Protein AF-W2TZ05-F1 (afdb_monomer_lite)

Structure (mmCIF, N/CA/C/O backbone):
data_AF-W2TZ05-F1
#
_entry.id   AF-W2TZ05-F1
#
loop_
_atom_site.group_PDB
_atom_site.id
_atom_site.type_symbol
_atom_site.label_atom_id
_atom_site.label_alt_id
_atom_site.label_comp_id
_atom_site.label_asym_id
_atom_site.label_entity_id
_atom_site.label_seq_id
_atom_site.pdbx_PDB_ins_code
_atom_site.Cartn_x
_atom_site.Cartn_y
_atom_site.Cartn_z
_atom_site.occupancy
_atom_site.B_iso_or_equiv
_atom_site.auth_seq_id
_atom_site.auth_comp_id
_atom_site.auth_asym_id
_atom_site.auth_atom_id
_atom_site.pdbx_PDB_model_num
ATOM 1 N N . GLN A 1 1 ? -2.914 37.670 39.986 1.00 39.75 1 GLN A N 1
ATOM 2 C CA . GLN A 1 1 ? -3.168 36.219 40.074 1.00 39.75 1 GLN A CA 1
ATOM 3 C C . GLN A 1 1 ? -3.584 35.763 38.678 1.00 39.75 1 GLN A C 1
ATOM 5 O O . GLN A 1 1 ? -4.654 36.183 38.256 1.00 39.75 1 GLN A O 1
ATOM 10 N N . PRO A 1 2 ? -2.738 35.073 37.893 1.00 43.44 2 PRO A N 1
ATOM 11 C CA . PRO A 1 2 ? -3.120 34.643 36.553 1.00 43.44 2 PRO A CA 1
ATOM 12 C C . PRO A 1 2 ? -3.786 33.263 36.608 1.00 43.44 2 PRO A C 1
ATOM 14 O O . PRO A 1 2 ? -3.311 32.351 37.280 1.00 43.44 2 PRO A O 1
ATOM 17 N N . THR A 1 3 ? -4.913 33.137 35.917 1.00 46.59 3 THR A N 1
ATOM 18 C CA . THR A 1 3 ? -5.671 31.899 35.724 1.00 46.59 3 THR A CA 1
ATOM 19 C C . THR A 1 3 ? -4.970 31.018 34.693 1.00 46.59 3 THR A C 1
ATOM 21 O O . THR A 1 3 ? -4.891 31.384 33.520 1.00 46.59 3 THR A O 1
ATOM 24 N N . HIS A 1 4 ? -4.466 29.861 35.124 1.00 47.09 4 HIS A N 1
ATOM 25 C CA . HIS A 1 4 ? -4.025 28.794 34.230 1.00 47.09 4 HIS A CA 1
ATOM 26 C C . HIS A 1 4 ? -5.250 28.206 33.520 1.00 47.09 4 HIS A C 1
ATOM 28 O O . HIS A 1 4 ? -6.067 27.530 34.138 1.00 47.09 4 HIS A O 1
ATOM 34 N N . GLY A 1 5 ? -5.390 28.490 32.226 1.00 50.66 5 GLY A N 1
ATOM 35 C CA . GLY A 1 5 ? -6.237 27.691 31.351 1.00 50.66 5 GLY A CA 1
ATOM 36 C C . GLY A 1 5 ? -5.541 26.361 31.088 1.00 50.66 5 GLY A C 1
ATOM 37 O O . GLY A 1 5 ? -4.585 26.311 30.318 1.00 50.66 5 GLY A O 1
ATOM 38 N N . GLU A 1 6 ? -5.992 25.297 31.748 1.00 47.97 6 GLU A N 1
ATOM 39 C CA . GLU A 1 6 ? -5.644 23.928 31.374 1.00 47.97 6 GLU A CA 1
ATOM 40 C C . GLU A 1 6 ? -6.309 23.624 30.029 1.00 47.97 6 GLU A C 1
ATOM 42 O O . GLU A 1 6 ? -7.495 23.308 29.941 1.00 47.97 6 GLU A O 1
ATOM 47 N N . GLY A 1 7 ? -5.543 23.784 28.950 1.00 51.88 7 GLY A N 1
ATOM 48 C CA . GLY A 1 7 ? -5.912 23.237 27.654 1.00 51.88 7 GLY A CA 1
ATOM 49 C C . GLY A 1 7 ? -5.988 21.720 27.781 1.00 51.88 7 GLY A C 1
ATOM 50 O O . GLY A 1 7 ? -4.963 21.062 27.947 1.00 51.88 7 GLY A O 1
ATOM 51 N N . SER A 1 8 ? -7.202 21.174 27.734 1.00 53.53 8 SER A N 1
ATOM 52 C CA . SER A 1 8 ? -7.432 19.738 27.610 1.00 53.53 8 SER A CA 1
ATOM 53 C C . SER A 1 8 ? -6.780 19.261 26.312 1.00 53.53 8 SER A C 1
ATOM 55 O O . SER A 1 8 ? -7.289 19.500 25.218 1.00 53.53 8 SER A O 1
ATOM 57 N N . PHE A 1 9 ? -5.612 18.634 26.430 1.00 57.41 9 PHE A N 1
ATOM 58 C CA . PHE A 1 9 ? -5.009 17.893 25.334 1.00 57.41 9 PHE A CA 1
ATOM 59 C C . PHE A 1 9 ? -5.842 16.629 25.131 1.00 57.41 9 PHE A C 1
ATOM 61 O O . PHE A 1 9 ? -5.715 15.655 25.872 1.00 57.41 9 PHE A O 1
ATOM 68 N N . THR A 1 10 ? -6.719 16.638 24.132 1.00 58.84 10 THR A N 1
ATOM 69 C CA . THR A 1 10 ? -7.285 15.397 23.610 1.00 58.84 10 THR A CA 1
ATOM 70 C C . THR A 1 10 ? -6.158 14.634 22.926 1.00 58.84 10 THR A C 1
ATOM 72 O O . THR A 1 10 ? -5.727 15.011 21.837 1.00 58.84 10 THR A O 1
ATOM 75 N N . SER A 1 11 ? -5.659 13.589 23.586 1.00 68.12 11 SER A N 1
ATOM 76 C CA . SER A 1 11 ? -4.793 12.600 22.949 1.00 68.12 11 SER A CA 1
ATOM 77 C C . SER A 1 11 ? -5.569 11.976 21.790 1.00 68.12 11 SER A C 1
ATOM 79 O O . SER A 1 11 ? -6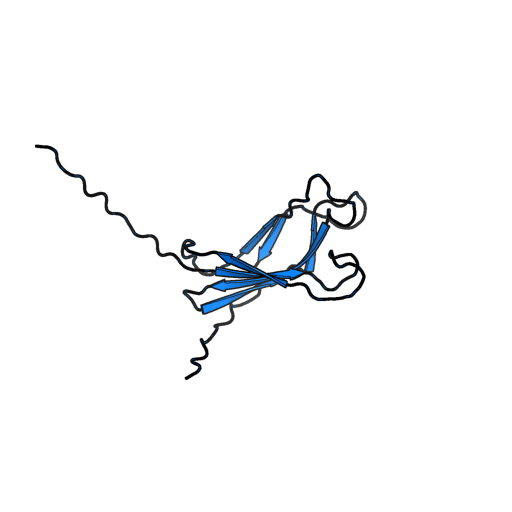.588 11.316 22.005 1.00 68.12 11 SER A O 1
ATOM 81 N N . VAL A 1 12 ? -5.144 12.250 20.558 1.00 79.44 12 VAL A N 1
ATOM 82 C CA . VAL A 1 12 ? -5.659 11.547 19.383 1.00 79.44 12 VAL A CA 1
ATOM 83 C C . VAL A 1 12 ? -5.007 10.171 19.398 1.00 79.44 12 VAL A C 1
ATOM 85 O O . VAL A 1 12 ? -3.783 10.084 19.443 1.00 79.44 12 VAL A O 1
ATOM 88 N N . ALA A 1 13 ? -5.810 9.106 19.402 1.00 90.56 13 ALA A N 1
ATOM 89 C CA . ALA A 1 13 ? -5.280 7.749 19.341 1.00 90.56 13 ALA A CA 1
ATOM 90 C C . ALA A 1 13 ? -4.402 7.588 18.089 1.00 90.56 13 ALA A C 1
ATOM 92 O O . ALA A 1 13 ? -4.801 7.998 16.992 1.00 90.56 13 ALA A O 1
ATOM 93 N N . SER A 1 14 ? -3.221 7.000 18.262 1.00 94.19 14 SER A N 1
ATOM 94 C CA . SER A 1 14 ? -2.296 6.696 17.178 1.00 94.19 14 SER A CA 1
ATOM 95 C C . SER A 1 14 ? -2.048 5.195 17.066 1.00 94.19 14 SER A C 1
ATOM 97 O O . SER A 1 14 ? -2.242 4.436 18.013 1.00 94.19 14 SER A O 1
ATOM 99 N N . THR A 1 15 ? -1.658 4.762 15.873 1.00 95.50 15 THR A N 1
ATOM 100 C CA . THR A 1 15 ? -1.368 3.371 15.529 1.00 95.50 15 THR A CA 1
ATOM 101 C C . THR A 1 15 ? -0.154 3.300 14.603 1.00 95.50 15 THR A C 1
ATOM 103 O O . THR A 1 15 ? 0.392 4.312 14.153 1.00 95.50 15 THR A O 1
ATOM 106 N N . THR A 1 16 ? 0.281 2.078 14.324 1.00 96.69 16 THR A N 1
ATOM 107 C CA . THR A 1 16 ? 1.267 1.773 13.293 1.00 96.69 16 THR A CA 1
ATOM 108 C C . THR A 1 16 ? 0.574 1.125 12.101 1.00 96.69 16 THR A C 1
ATOM 110 O O . THR A 1 16 ? -0.295 0.273 12.273 1.00 96.69 16 THR A O 1
ATOM 113 N N . TYR A 1 17 ? 1.004 1.481 10.891 1.00 97.38 17 TYR A N 1
ATOM 114 C CA . TYR A 1 17 ? 0.624 0.778 9.667 1.00 97.38 17 TYR A CA 1
ATOM 115 C C . TYR A 1 17 ? 1.857 0.158 9.016 1.00 97.38 17 TYR A C 1
ATOM 117 O O . TYR A 1 17 ? 2.865 0.838 8.810 1.00 97.38 17 TYR A O 1
ATOM 125 N N . SER A 1 18 ? 1.776 -1.119 8.644 1.00 97.44 18 SER A N 1
ATOM 126 C CA . SER A 1 18 ? 2.747 -1.722 7.725 1.00 97.44 18 SER A CA 1
ATOM 127 C C . SER A 1 18 ? 2.179 -1.717 6.316 1.00 97.44 18 SER A C 1
ATOM 129 O O . SER A 1 18 ? 1.101 -2.257 6.085 1.00 97.44 18 SER A O 1
ATOM 131 N N . ILE A 1 19 ? 2.906 -1.124 5.375 1.00 97.25 19 ILE A N 1
ATOM 132 C CA . ILE A 1 19 ? 2.492 -0.986 3.980 1.00 97.25 19 ILE A CA 1
ATOM 133 C C . ILE A 1 19 ? 3.447 -1.798 3.115 1.00 97.25 19 ILE A C 1
ATOM 135 O O . ILE A 1 19 ? 4.621 -1.455 2.996 1.00 97.25 19 ILE A O 1
ATOM 139 N N . ALA A 1 20 ? 2.942 -2.869 2.512 1.00 96.06 20 ALA A N 1
ATOM 140 C CA . ALA A 1 20 ? 3.672 -3.652 1.528 1.00 96.06 20 ALA A CA 1
ATOM 141 C C . ALA A 1 20 ? 3.269 -3.208 0.118 1.00 96.06 20 ALA A C 1
ATOM 143 O O . ALA A 1 20 ? 2.108 -3.328 -0.281 1.00 96.06 20 ALA A O 1
ATOM 144 N N . VAL A 1 21 ? 4.240 -2.708 -0.636 1.00 94.25 21 VAL A N 1
ATOM 145 C CA . VAL A 1 21 ? 4.093 -2.288 -2.027 1.00 94.25 21 VAL A CA 1
ATOM 146 C C . VAL A 1 21 ? 4.646 -3.394 -2.911 1.00 94.25 21 VAL A C 1
ATOM 148 O O . VAL A 1 21 ? 5.831 -3.702 -2.835 1.00 94.25 21 VAL A O 1
ATOM 151 N N . ARG A 1 22 ? 3.804 -4.016 -3.741 1.00 92.25 22 ARG A N 1
ATOM 152 C CA . ARG A 1 22 ? 4.235 -5.094 -4.636 1.00 92.25 22 ARG A CA 1
ATOM 153 C C . ARG A 1 22 ? 4.394 -4.577 -6.059 1.00 92.25 22 ARG A C 1
ATOM 155 O O . ARG A 1 22 ? 3.417 -4.137 -6.669 1.00 92.25 22 ARG A O 1
ATOM 162 N N . THR A 1 23 ? 5.591 -4.719 -6.611 1.00 88.94 23 THR A N 1
ATOM 163 C CA . THR A 1 23 ? 5.871 -4.489 -8.032 1.00 88.94 23 THR A CA 1
ATOM 164 C C . THR A 1 23 ? 5.528 -5.743 -8.831 1.00 88.94 23 THR A C 1
ATOM 166 O O . THR A 1 23 ? 5.651 -6.873 -8.344 1.00 88.94 23 THR A O 1
ATOM 169 N N . SER A 1 24 ? 5.015 -5.564 -10.047 1.00 84.88 24 SER A N 1
ATOM 170 C CA . SER A 1 24 ? 4.695 -6.706 -10.908 1.00 84.88 24 SER A CA 1
ATOM 171 C C . SER A 1 24 ? 5.947 -7.359 -11.469 1.00 84.88 24 SER A C 1
ATOM 173 O O . SER A 1 24 ? 6.916 -6.688 -11.794 1.00 84.88 24 SER A O 1
ATOM 175 N N . ALA A 1 25 ? 5.895 -8.676 -11.639 1.00 80.44 25 ALA A N 1
ATOM 176 C CA . ALA A 1 25 ? 6.965 -9.445 -12.255 1.00 80.44 25 ALA A CA 1
ATOM 177 C C . ALA A 1 25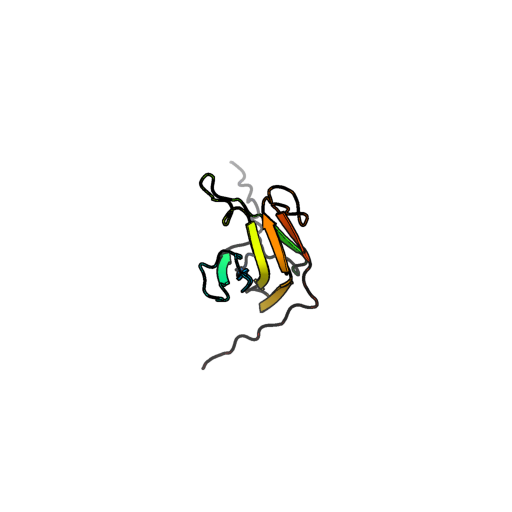 ? 6.734 -9.510 -13.780 1.00 80.44 25 ALA A C 1
ATOM 179 O O . ALA A 1 25 ? 6.447 -10.568 -14.337 1.00 80.44 25 ALA A O 1
ATOM 180 N N . ILE A 1 26 ? 6.753 -8.344 -14.429 1.00 75.25 26 ILE A N 1
ATOM 181 C CA . ILE A 1 26 ? 6.632 -8.184 -15.885 1.00 75.25 26 ILE A CA 1
ATOM 182 C C . ILE A 1 26 ? 7.859 -7.432 -16.408 1.00 75.25 26 ILE A C 1
ATOM 184 O O . ILE A 1 26 ? 8.480 -6.673 -15.665 1.00 75.25 26 ILE A O 1
ATOM 188 N N . GLU A 1 27 ? 8.221 -7.640 -17.675 1.00 68.44 27 GLU A N 1
ATOM 189 C CA . GLU A 1 27 ? 9.352 -6.934 -18.287 1.00 68.44 27 GLU A CA 1
ATOM 190 C C . GLU A 1 27 ? 9.200 -5.411 -18.146 1.00 68.44 27 GLU A C 1
ATOM 192 O O . GLU A 1 27 ? 8.106 -4.866 -18.303 1.00 68.44 27 GLU A O 1
ATOM 197 N N . ASN A 1 28 ? 10.310 -4.731 -17.847 1.00 68.19 28 ASN A N 1
ATOM 198 C CA . ASN A 1 28 ? 10.395 -3.279 -17.653 1.00 68.19 28 ASN A CA 1
ATOM 199 C C . ASN A 1 28 ? 9.599 -2.709 -16.467 1.00 68.19 28 ASN A C 1
ATOM 201 O O . ASN A 1 28 ? 9.543 -1.492 -16.328 1.00 68.19 28 ASN A O 1
ATOM 205 N N . ALA A 1 29 ? 9.022 -3.528 -15.578 1.00 58.47 29 ALA A N 1
ATOM 206 C CA . ALA A 1 29 ? 8.443 -3.050 -14.315 1.00 58.47 29 ALA A CA 1
ATOM 207 C C . ALA A 1 29 ? 9.533 -2.695 -13.284 1.00 58.47 29 ALA A C 1
ATOM 209 O O . ALA A 1 29 ? 9.446 -3.099 -12.131 1.00 58.47 29 ALA A O 1
ATOM 210 N N . GLU A 1 30 ? 10.578 -1.989 -13.723 1.00 63.06 30 GLU A N 1
ATOM 211 C CA . GLU A 1 30 ? 11.795 -1.645 -12.969 1.00 63.06 30 GLU A CA 1
ATOM 212 C C . GLU A 1 30 ? 12.743 -2.824 -12.645 1.00 63.06 30 GLU A C 1
ATOM 214 O O . GLU A 1 30 ? 13.743 -2.648 -11.953 1.00 63.06 30 GLU A O 1
ATOM 219 N N . THR A 1 31 ? 12.512 -4.032 -13.181 1.00 47.78 31 THR A N 1
ATOM 220 C CA . THR A 1 31 ? 13.418 -5.180 -12.976 1.00 47.78 31 THR A CA 1
ATOM 221 C C . THR A 1 31 ? 14.433 -5.313 -14.113 1.00 47.78 31 THR A C 1
ATOM 223 O O . THR A 1 31 ? 14.061 -5.595 -15.256 1.00 47.78 31 THR A O 1
ATOM 226 N N . ALA A 1 32 ? 15.728 -5.199 -13.808 1.00 44.38 32 ALA A N 1
ATOM 227 C CA . ALA A 1 32 ? 16.793 -5.574 -14.735 1.00 44.38 32 ALA A CA 1
ATOM 228 C C . ALA A 1 32 ? 16.759 -7.097 -15.003 1.00 44.38 32 ALA A C 1
ATOM 230 O O . ALA A 1 32 ? 17.222 -7.894 -14.194 1.00 44.38 32 ALA A O 1
ATOM 231 N N . ALA A 1 33 ? 16.185 -7.497 -16.140 1.00 43.97 33 ALA A N 1
ATOM 232 C CA . ALA A 1 33 ? 16.381 -8.770 -16.852 1.00 43.97 33 ALA A CA 1
ATOM 233 C C . ALA A 1 33 ? 16.180 -10.128 -16.122 1.00 43.97 33 ALA A C 1
ATOM 235 O O . ALA A 1 33 ? 16.469 -11.165 -16.716 1.00 43.97 33 ALA A O 1
ATOM 236 N N . LEU A 1 34 ? 15.621 -10.192 -14.910 1.00 47.69 34 LEU A N 1
ATOM 237 C CA . LEU A 1 34 ? 15.150 -11.442 -14.292 1.00 47.69 34 LEU A CA 1
ATOM 238 C C . LEU A 1 34 ? 13.825 -11.183 -13.558 1.00 47.69 34 LEU A C 1
ATOM 240 O O . LEU A 1 34 ? 13.732 -10.265 -12.747 1.00 47.69 34 LEU A O 1
ATOM 244 N N . VAL A 1 35 ? 12.793 -11.977 -13.860 1.00 48.34 35 VAL A N 1
ATOM 245 C CA . VAL A 1 35 ? 11.423 -11.820 -13.339 1.00 48.34 35 VAL A CA 1
ATOM 246 C C . VAL A 1 35 ? 11.381 -12.180 -11.847 1.00 48.34 35 VAL A C 1
ATOM 248 O O . VAL A 1 35 ? 11.068 -13.308 -11.470 1.00 48.34 35 VAL A O 1
ATOM 251 N N . PHE A 1 36 ? 11.713 -11.223 -10.984 1.00 53.44 36 PHE A N 1
ATOM 252 C CA . PHE A 1 36 ? 11.522 -11.319 -9.540 1.00 53.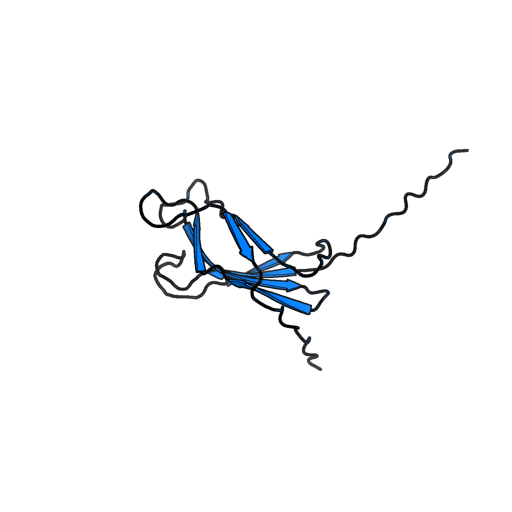44 36 PHE A CA 1
ATOM 253 C C . PHE A 1 36 ? 10.352 -10.429 -9.117 1.00 53.44 36 PHE A C 1
ATOM 255 O O . PHE A 1 36 ? 10.196 -9.307 -9.590 1.00 53.44 36 PHE A O 1
ATOM 262 N N . VAL A 1 37 ? 9.515 -10.927 -8.208 1.00 63.19 37 VAL A N 1
ATOM 263 C CA . VAL A 1 37 ? 8.535 -10.087 -7.512 1.00 63.19 37 VAL A CA 1
ATOM 264 C C . VAL A 1 37 ? 9.310 -9.254 -6.496 1.00 63.19 37 VAL A C 1
ATOM 266 O O . VAL A 1 37 ? 9.770 -9.801 -5.495 1.00 63.19 37 VAL A O 1
ATOM 269 N N . GLN A 1 38 ? 9.445 -7.950 -6.729 1.00 76.62 38 GLN A N 1
ATOM 270 C CA . GLN A 1 38 ? 9.931 -7.036 -5.699 1.00 76.62 38 GLN A CA 1
ATOM 271 C C . GLN A 1 38 ? 8.768 -6.620 -4.793 1.00 76.62 38 GLN A C 1
ATOM 273 O O . GLN A 1 38 ? 7.642 -6.385 -5.246 1.00 76.62 38 GLN A O 1
ATOM 278 N N . SER A 1 39 ? 9.023 -6.579 -3.490 1.00 84.56 39 SER A N 1
ATOM 279 C CA . SER A 1 39 ? 8.096 -6.017 -2.516 1.00 84.56 39 SER A CA 1
ATOM 280 C C . SER A 1 39 ? 8.862 -5.145 -1.541 1.00 84.56 39 SER A C 1
ATOM 282 O O . SER A 1 39 ? 9.781 -5.627 -0.882 1.00 84.56 39 SER A O 1
ATOM 284 N N . ASP A 1 40 ? 8.457 -3.886 -1.450 1.00 89.50 40 ASP A N 1
ATOM 285 C CA . ASP A 1 40 ? 9.002 -2.938 -0.490 1.00 89.50 40 ASP A CA 1
ATOM 286 C C . ASP A 1 40 ? 8.055 -2.846 0.708 1.00 89.50 40 ASP A C 1
ATOM 288 O O . ASP A 1 40 ? 6.831 -2.800 0.549 1.00 89.50 40 ASP A O 1
ATOM 292 N N . LEU A 1 41 ? 8.618 -2.848 1.917 1.00 92.50 41 LEU A N 1
ATOM 293 C CA . LEU A 1 41 ? 7.868 -2.754 3.165 1.00 92.50 41 LEU A CA 1
ATOM 294 C C . LEU A 1 41 ? 8.173 -1.424 3.849 1.00 92.50 41 LEU A C 1
ATOM 296 O O . LEU A 1 41 ? 9.312 -1.156 4.228 1.00 92.50 41 LEU A O 1
ATOM 300 N N . PHE A 1 42 ? 7.131 -0.630 4.064 1.00 95.31 42 PHE A N 1
ATOM 301 C CA . PHE A 1 42 ? 7.193 0.627 4.794 1.00 95.31 42 PHE A CA 1
ATOM 302 C C . PHE A 1 42 ? 6.474 0.486 6.131 1.00 95.31 42 PHE A C 1
ATOM 304 O O . PHE A 1 42 ? 5.418 -0.143 6.220 1.00 95.31 42 PHE A O 1
ATOM 311 N N . LEU A 1 43 ? 7.037 1.097 7.170 1.00 96.38 43 LEU A N 1
ATOM 312 C CA . LEU A 1 43 ? 6.420 1.178 8.486 1.00 96.38 43 LEU A CA 1
ATOM 313 C C . LEU A 1 43 ? 6.096 2.639 8.783 1.00 96.38 43 LEU A C 1
ATOM 315 O O . LEU A 1 43 ? 7.002 3.464 8.888 1.00 96.38 43 LEU A O 1
ATOM 319 N N . LEU A 1 44 ? 4.811 2.953 8.914 1.00 96.31 44 LEU A N 1
ATOM 320 C CA . LEU A 1 44 ? 4.358 4.266 9.351 1.00 96.31 44 LEU A CA 1
ATOM 321 C C . LEU A 1 44 ? 4.009 4.179 10.832 1.00 96.31 44 LEU A C 1
ATOM 323 O O . LEU A 1 44 ? 2.996 3.586 11.192 1.00 96.31 44 LEU A O 1
ATOM 327 N N . VAL A 1 45 ? 4.871 4.734 11.677 1.00 96.19 45 VAL A N 1
ATOM 328 C CA . VAL A 1 45 ? 4.720 4.727 13.139 1.00 96.19 45 VAL A CA 1
ATOM 329 C C . VAL A 1 45 ? 4.008 6.002 13.589 1.00 96.19 45 VAL A C 1
ATOM 331 O O . VAL A 1 45 ? 4.140 7.041 12.938 1.00 96.19 45 VAL A O 1
ATOM 334 N N . ASP A 1 46 ? 3.268 5.913 14.695 1.00 95.19 46 ASP A N 1
ATOM 335 C CA . ASP A 1 46 ? 2.597 7.045 15.353 1.00 95.19 46 ASP A CA 1
ATOM 336 C C . ASP A 1 46 ? 1.687 7.840 14.402 1.00 95.19 46 ASP A C 1
ATOM 338 O O . ASP A 1 46 ? 1.673 9.068 14.360 1.00 95.19 46 ASP A O 1
ATOM 342 N N . GLN A 1 47 ? 0.948 7.111 13.567 1.00 95.69 47 GLN A N 1
ATOM 343 C CA . GLN A 1 47 ? -0.022 7.697 12.652 1.00 95.69 47 GLN A CA 1
ATOM 344 C C . GLN A 1 47 ? -1.385 7.806 13.324 1.00 95.69 47 GLN A C 1
ATOM 346 O O . GLN A 1 47 ? -1.726 6.935 14.123 1.00 95.69 47 GLN A O 1
ATOM 351 N N . PRO A 1 48 ? -2.213 8.806 12.978 1.00 94.69 48 PRO A N 1
ATOM 352 C CA . PRO A 1 48 ? -3.583 8.868 13.468 1.00 94.69 48 PRO A CA 1
ATOM 353 C C . PRO A 1 48 ? -4.328 7.556 13.211 1.00 94.69 48 PRO A C 1
ATOM 355 O O . PRO A 1 48 ? -4.256 6.986 12.115 1.00 94.69 48 PRO A O 1
ATOM 358 N N . LEU A 1 49 ? -5.064 7.087 14.218 1.00 93.81 49 LEU A N 1
ATOM 359 C CA . LEU A 1 49 ? -5.954 5.950 14.048 1.00 93.81 49 LEU A CA 1
ATOM 360 C C . LEU A 1 49 ? -7.040 6.323 13.035 1.00 93.81 49 LEU A C 1
ATOM 362 O O . LEU A 1 49 ? -7.835 7.243 13.246 1.00 93.81 49 LEU A O 1
ATOM 366 N N . LEU A 1 50 ? -7.053 5.617 11.911 1.00 93.19 50 LEU A N 1
ATOM 367 C CA . LEU A 1 50 ? -8.071 5.760 10.889 1.00 93.19 50 LEU A CA 1
ATOM 368 C C . LEU A 1 50 ? -9.172 4.742 11.171 1.00 93.19 50 LEU A C 1
ATOM 370 O O . LEU A 1 50 ? -8.928 3.645 11.664 1.00 93.19 50 LEU A O 1
ATOM 374 N N . ALA A 1 51 ? -10.407 5.092 10.815 1.00 90.75 51 ALA A N 1
ATOM 375 C CA . ALA A 1 51 ? -11.456 4.088 10.699 1.00 90.75 51 ALA A CA 1
ATOM 376 C C . ALA A 1 51 ? -11.118 3.103 9.561 1.00 90.75 51 ALA A C 1
ATOM 378 O O . ALA A 1 51 ? -10.097 3.232 8.884 1.00 90.75 51 ALA A O 1
ATOM 379 N N . ARG A 1 52 ? -12.021 2.153 9.289 1.00 93.56 52 ARG A N 1
ATOM 380 C CA . ARG A 1 52 ? -11.870 1.177 8.200 1.00 93.56 52 ARG A CA 1
ATOM 381 C C . ARG A 1 52 ? -11.354 1.834 6.911 1.00 93.56 52 ARG A C 1
ATOM 383 O O . ARG A 1 52 ? -12.040 2.689 6.339 1.00 93.56 52 ARG A O 1
ATOM 390 N N . LEU A 1 53 ? -10.173 1.407 6.457 1.00 96.56 53 LEU A N 1
ATOM 391 C CA . LEU A 1 53 ? -9.541 1.941 5.253 1.00 96.56 53 LEU A CA 1
ATOM 392 C C . LEU A 1 53 ? -10.403 1.624 4.027 1.00 96.56 53 LEU A C 1
ATOM 394 O O . LEU A 1 53 ? -10.897 0.507 3.869 1.00 96.56 53 LEU A O 1
ATOM 398 N N . LYS A 1 54 ? -10.597 2.627 3.166 1.00 96.56 54 LYS A N 1
ATOM 399 C CA . LYS A 1 54 ? -11.464 2.525 1.976 1.00 96.56 54 LYS A CA 1
ATOM 400 C C . LYS A 1 54 ? -10.709 2.720 0.677 1.00 96.56 54 LYS A C 1
ATOM 402 O O . LYS A 1 54 ? -11.032 2.075 -0.312 1.00 96.56 54 LYS A O 1
ATOM 407 N N . LYS A 1 55 ? -9.744 3.637 0.682 1.00 97.50 55 LYS A N 1
ATOM 408 C CA . LYS A 1 55 ? -8.957 4.009 -0.485 1.00 97.50 55 LYS A CA 1
ATOM 409 C C . LYS A 1 55 ? -7.512 4.256 -0.087 1.00 97.50 55 LYS A C 1
ATOM 411 O O . LYS A 1 55 ? -7.253 4.633 1.055 1.00 97.50 55 LYS A O 1
ATOM 416 N N . ILE A 1 56 ? -6.615 4.108 -1.048 1.00 96.25 56 ILE A N 1
ATOM 417 C CA . ILE A 1 56 ? -5.239 4.589 -0.969 1.00 96.25 56 ILE A CA 1
ATOM 418 C C . ILE A 1 56 ? -4.922 5.380 -2.233 1.00 96.25 56 ILE A C 1
ATOM 420 O O . ILE A 1 56 ? -5.378 5.020 -3.317 1.00 96.25 56 ILE A O 1
ATOM 424 N N . GLU A 1 57 ? -4.164 6.460 -2.094 1.00 94.81 57 GLU A N 1
ATOM 425 C CA . GLU A 1 57 ? -3.592 7.179 -3.228 1.00 94.81 57 GLU A CA 1
ATOM 426 C C . GLU A 1 57 ? -2.096 6.880 -3.301 1.00 94.81 57 GLU A C 1
ATOM 428 O O . GLU A 1 57 ? -1.397 6.900 -2.288 1.00 94.81 57 GLU A O 1
ATOM 433 N N . ILE A 1 58 ? -1.619 6.580 -4.504 1.00 90.69 58 ILE A N 1
ATOM 434 C CA . ILE A 1 58 ? -0.217 6.312 -4.800 1.00 90.69 58 ILE A CA 1
ATOM 435 C C . ILE A 1 58 ? 0.234 7.361 -5.797 1.00 90.69 58 ILE A C 1
ATOM 437 O O . ILE A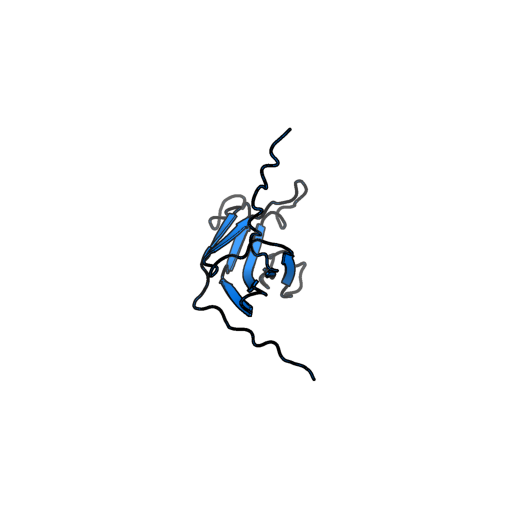 1 58 ? -0.385 7.506 -6.847 1.00 90.69 58 ILE A O 1
ATOM 441 N N . ILE A 1 59 ? 1.329 8.048 -5.487 1.00 89.44 59 ILE A N 1
ATOM 442 C CA . ILE A 1 59 ? 1.919 9.067 -6.350 1.00 89.44 59 ILE A CA 1
ATOM 443 C C . ILE A 1 59 ? 3.331 8.612 -6.710 1.00 89.44 59 ILE A C 1
ATOM 445 O O . ILE A 1 59 ? 4.161 8.404 -5.826 1.00 89.44 59 ILE A O 1
ATOM 449 N N . HIS A 1 60 ? 3.604 8.460 -8.003 1.00 85.44 60 HIS A N 1
ATOM 450 C CA . HIS A 1 60 ? 4.943 8.213 -8.519 1.00 85.44 60 HIS A CA 1
ATOM 451 C C . HIS A 1 60 ? 5.588 9.546 -8.903 1.00 85.44 60 HIS A C 1
ATOM 453 O O . HIS A 1 60 ? 5.074 10.284 -9.747 1.00 85.44 60 HIS A O 1
ATOM 459 N N . VAL A 1 61 ? 6.724 9.849 -8.276 1.00 83.12 61 VAL A N 1
ATOM 460 C CA . VAL A 1 61 ? 7.536 11.029 -8.581 1.00 83.12 61 VAL A CA 1
ATOM 461 C C . VAL A 1 61 ? 8.863 10.540 -9.164 1.00 83.12 61 VAL A C 1
ATOM 463 O O . VAL A 1 61 ? 9.705 10.057 -8.401 1.00 83.12 61 VAL A O 1
ATOM 466 N N . PRO A 1 62 ? 9.061 10.622 -10.491 1.00 76.00 62 PRO A N 1
ATOM 467 C CA . PRO A 1 62 ? 10.310 10.198 -11.102 1.00 76.00 62 PRO A CA 1
ATOM 468 C C . PRO A 1 62 ? 11.456 11.110 -10.656 1.00 76.00 62 PRO A C 1
ATOM 470 O O . PRO A 1 62 ? 11.272 12.305 -10.408 1.00 76.00 62 PRO A O 1
ATOM 473 N N . LYS A 1 63 ? 12.663 10.547 -10.565 1.00 76.62 63 LYS A N 1
ATOM 474 C CA . LYS A 1 63 ? 13.876 11.337 -10.319 1.00 76.62 63 LYS A CA 1
ATOM 475 C C . LYS A 1 63 ? 14.134 12.259 -11.510 1.00 76.62 63 LYS A C 1
ATOM 477 O O . LYS A 1 63 ? 13.897 11.873 -12.648 1.00 76.62 63 LYS A O 1
ATOM 482 N N . GLU A 1 64 ? 14.714 13.434 -11.270 1.00 75.06 64 GLU A N 1
ATOM 483 C CA . GLU A 1 64 ? 15.086 14.363 -12.354 1.00 75.06 64 GLU A CA 1
ATOM 484 C C . GLU A 1 64 ? 16.056 13.735 -13.371 1.00 75.06 64 GLU A C 1
ATOM 486 O O . GLU A 1 64 ? 16.059 14.101 -14.541 1.00 75.06 64 GLU A O 1
ATOM 491 N N . THR A 1 65 ? 16.862 12.765 -12.933 1.00 79.56 65 THR A N 1
ATOM 492 C CA . THR A 1 65 ? 17.823 12.029 -13.765 1.00 79.56 65 THR A CA 1
ATOM 493 C C . THR A 1 65 ? 17.271 10.716 -14.327 1.00 79.56 65 THR A C 1
ATOM 495 O O . THR A 1 65 ? 18.056 9.921 -14.841 1.00 79.56 65 THR A O 1
ATOM 498 N N . ALA A 1 66 ? 15.973 10.438 -14.156 1.00 69.44 66 ALA A N 1
ATOM 499 C CA . ALA A 1 66 ? 15.363 9.180 -14.574 1.00 69.44 66 ALA A CA 1
ATOM 500 C C . ALA A 1 66 ? 15.445 9.014 -16.097 1.00 69.44 66 ALA A C 1
ATOM 502 O O . ALA A 1 66 ? 15.145 9.938 -16.857 1.00 69.44 66 ALA A O 1
ATOM 503 N N . ASN A 1 67 ? 15.847 7.827 -16.541 1.00 72.31 67 ASN A N 1
ATOM 504 C CA . ASN A 1 67 ? 15.807 7.464 -17.957 1.00 72.31 67 ASN A CA 1
ATOM 505 C C . ASN A 1 67 ? 14.403 6.967 -18.367 1.00 72.31 67 ASN A C 1
ATOM 507 O O . ASN A 1 67 ? 13.526 6.778 -17.529 1.00 72.31 67 ASN A O 1
ATOM 511 N N . GLU A 1 68 ? 14.183 6.710 -19.659 1.00 69.19 68 GLU A N 1
ATOM 512 C CA . GLU A 1 68 ? 12.875 6.290 -20.199 1.00 69.19 68 GLU A CA 1
ATOM 513 C C . GLU A 1 68 ? 12.294 5.010 -19.568 1.00 69.19 68 GLU A C 1
ATOM 515 O O . GLU A 1 68 ? 11.083 4.808 -19.614 1.00 69.19 68 GLU A O 1
ATOM 520 N N . SER A 1 69 ? 13.125 4.156 -18.963 1.00 67.31 69 SER A N 1
ATOM 521 C CA . SER A 1 69 ? 12.677 2.939 -18.269 1.00 67.31 69 SER A CA 1
ATOM 522 C C . SER A 1 69 ? 12.347 3.148 -16.785 1.00 67.31 69 SER A C 1
ATOM 524 O O . SER A 1 69 ? 11.798 2.252 -16.157 1.00 67.31 69 SER A O 1
ATOM 526 N N . GLU A 1 70 ? 12.651 4.327 -16.235 1.00 70.38 70 GLU A N 1
ATOM 527 C CA . GLU A 1 70 ? 12.472 4.689 -14.818 1.00 70.38 70 GLU A CA 1
ATOM 528 C C . GLU A 1 70 ? 11.372 5.747 -14.605 1.00 70.38 70 GLU A C 1
ATOM 530 O O . GLU A 1 70 ? 11.055 6.101 -13.473 1.00 70.38 70 GLU A O 1
ATOM 535 N N . ILE A 1 71 ? 10.789 6.283 -15.685 1.00 77.56 71 ILE A N 1
ATOM 536 C CA . ILE A 1 71 ? 9.691 7.270 -15.631 1.00 77.56 71 ILE A CA 1
ATOM 537 C C . ILE A 1 71 ? 8.307 6.631 -15.440 1.00 77.56 71 ILE A C 1
ATOM 539 O O . ILE A 1 71 ? 7.289 7.333 -15.443 1.00 77.56 71 ILE A O 1
ATOM 543 N N . SER A 1 72 ? 8.240 5.300 -15.372 1.00 80.12 72 SER A N 1
ATOM 544 C CA . SER A 1 72 ? 7.006 4.535 -15.206 1.00 80.12 72 SER A CA 1
ATOM 545 C C . SER A 1 72 ? 7.258 3.248 -14.429 1.00 80.12 72 SER A C 1
ATOM 547 O O . SER A 1 72 ? 8.222 2.534 -14.679 1.00 80.12 72 SER A O 1
ATOM 549 N N . TRP A 1 73 ? 6.327 2.920 -13.540 1.00 85.00 73 TRP A N 1
ATOM 550 C CA . TRP A 1 73 ? 6.392 1.769 -12.648 1.00 85.00 73 TRP A CA 1
ATOM 551 C C . TRP A 1 73 ? 5.091 0.970 -12.717 1.00 85.00 73 TRP A C 1
ATOM 553 O O . TRP A 1 73 ? 4.003 1.542 -12.628 1.00 85.00 73 TRP A O 1
ATOM 563 N N . HIS A 1 74 ? 5.172 -0.355 -12.858 1.00 87.62 74 HIS A N 1
ATOM 564 C CA . HIS A 1 74 ? 3.980 -1.204 -12.836 1.00 87.62 74 HIS A CA 1
ATOM 565 C C . HIS A 1 74 ? 3.684 -1.733 -11.427 1.00 87.62 74 HIS A C 1
ATOM 567 O O . HIS A 1 74 ? 4.215 -2.762 -10.982 1.00 87.62 74 HIS A O 1
ATOM 573 N N . CYS A 1 75 ? 2.756 -1.068 -10.745 1.00 89.75 75 CYS A N 1
ATOM 574 C CA . CYS A 1 75 ? 2.293 -1.469 -9.425 1.00 89.75 75 CYS A CA 1
ATOM 575 C C . CYS A 1 75 ? 1.334 -2.667 -9.532 1.00 89.75 75 CYS A C 1
ATOM 577 O O . CYS A 1 75 ? 0.316 -2.622 -10.220 1.00 89.75 75 CYS A O 1
ATOM 579 N N . HIS A 1 76 ? 1.635 -3.769 -8.837 1.00 93.00 76 HIS A N 1
ATOM 580 C CA . HIS A 1 76 ? 0.735 -4.924 -8.764 1.00 93.00 76 HIS A CA 1
ATOM 581 C C . HIS A 1 76 ? -0.407 -4.673 -7.771 1.00 93.00 76 HIS A C 1
ATOM 583 O O . HIS A 1 76 ? -1.586 -4.808 -8.097 1.00 93.00 76 HIS A O 1
ATOM 589 N N . SER A 1 77 ? -0.057 -4.366 -6.523 1.00 95.44 77 SER A N 1
ATOM 590 C CA . SER A 1 77 ? -1.009 -4.191 -5.425 1.00 95.44 77 SER A CA 1
ATOM 591 C C . SER A 1 77 ? -0.329 -3.581 -4.210 1.00 95.44 77 SER A C 1
ATOM 593 O O . SER A 1 77 ? 0.861 -3.818 -3.997 1.00 95.44 77 SER A O 1
ATOM 595 N N . ILE A 1 78 ? -1.116 -2.930 -3.359 1.00 96.88 78 ILE A N 1
ATOM 596 C CA . ILE A 1 78 ? -0.697 -2.506 -2.024 1.00 96.88 78 ILE A CA 1
ATOM 597 C C . ILE A 1 78 ? -1.423 -3.338 -0.973 1.00 96.88 78 ILE A C 1
ATOM 599 O O . ILE A 1 78 ? -2.613 -3.629 -1.113 1.00 96.88 78 ILE A O 1
ATOM 603 N N . MET A 1 79 ? -0.716 -3.717 0.084 1.00 97.25 79 MET A N 1
ATOM 604 C CA . MET A 1 79 ? -1.307 -4.324 1.272 1.00 97.25 79 MET A CA 1
ATOM 605 C C . MET A 1 79 ? -1.009 -3.442 2.478 1.00 97.25 79 MET A C 1
ATOM 607 O O . MET A 1 79 ? 0.128 -3.010 2.648 1.00 97.25 79 MET A O 1
ATOM 611 N N . VAL A 1 80 ? -2.017 -3.169 3.303 1.00 97.81 80 VAL A N 1
ATOM 612 C CA . VAL A 1 80 ? -1.871 -2.358 4.518 1.00 97.81 80 VAL A CA 1
ATOM 613 C C . VAL A 1 80 ? -2.315 -3.187 5.711 1.00 97.81 80 VAL A C 1
ATOM 615 O O . VAL A 1 80 ? -3.466 -3.608 5.763 1.00 97.81 80 VAL A O 1
ATOM 618 N N . LEU A 1 81 ? -1.411 -3.426 6.654 1.00 97.25 81 LEU A N 1
ATOM 619 C CA . LEU A 1 81 ? -1.731 -3.982 7.964 1.00 97.25 81 LEU A CA 1
ATOM 620 C C . LEU A 1 81 ? -1.901 -2.828 8.948 1.00 97.25 81 LEU A C 1
ATOM 622 O O . LEU A 1 81 ? -0.946 -2.095 9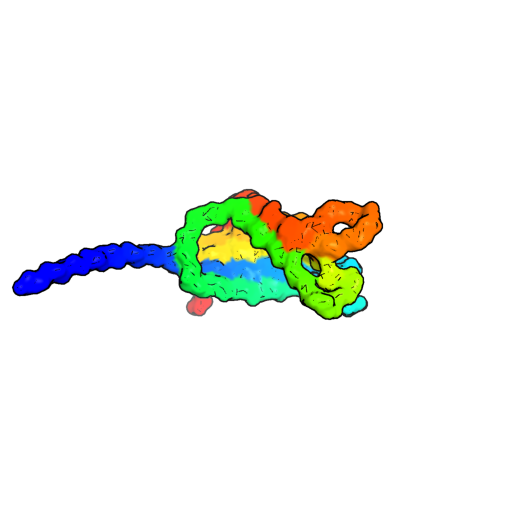.204 1.00 97.25 81 LEU A O 1
ATOM 626 N N . ASP A 1 82 ? -3.104 -2.693 9.492 1.00 96.38 82 ASP A N 1
ATOM 627 C CA . ASP A 1 82 ? -3.373 -1.873 10.670 1.00 96.38 82 ASP A CA 1
ATOM 628 C C . ASP A 1 82 ? -3.072 -2.693 11.927 1.00 96.38 82 ASP A C 1
ATOM 630 O O . ASP A 1 82 ? -3.658 -3.758 12.132 1.00 96.38 82 ASP A O 1
ATOM 634 N N . HIS A 1 83 ? -2.138 -2.212 12.747 1.00 95.19 83 HIS A N 1
ATOM 635 C CA . HIS A 1 83 ? -1.696 -2.906 13.957 1.00 95.19 83 HIS A CA 1
ATOM 636 C C . HIS A 1 83 ? -2.616 -2.692 15.164 1.00 95.19 83 HIS A C 1
ATOM 638 O O . HIS A 1 83 ? -2.481 -3.428 16.135 1.00 95.19 83 HIS A O 1
ATOM 644 N N . ASP A 1 84 ? -3.550 -1.737 15.115 1.00 93.88 84 ASP A N 1
ATOM 645 C CA . ASP A 1 84 ? -4.550 -1.545 16.177 1.00 93.88 84 ASP A CA 1
ATOM 646 C C . ASP A 1 84 ? -5.705 -2.536 16.007 1.00 93.88 84 ASP A C 1
ATOM 648 O O . ASP A 1 84 ? -6.023 -3.316 16.905 1.00 93.88 84 ASP A O 1
ATOM 652 N N . SER A 1 85 ? -6.283 -2.576 14.803 1.00 93.38 85 SER A N 1
ATOM 653 C CA . SER A 1 85 ? -7.396 -3.477 14.485 1.00 93.38 85 SER A CA 1
ATOM 654 C C . SER A 1 85 ? -6.968 -4.871 14.011 1.00 93.38 85 SER A C 1
ATOM 656 O O . SER A 1 85 ? -7.829 -5.709 13.733 1.00 93.38 85 SER A O 1
ATOM 658 N N . PHE A 1 86 ? -5.661 -5.115 13.861 1.00 94.75 86 PHE A N 1
ATOM 659 C CA . PHE A 1 86 ? -5.080 -6.321 13.255 1.00 94.75 86 PHE A CA 1
ATOM 660 C C . PHE A 1 86 ? -5.736 -6.706 11.921 1.00 94.75 86 PHE A C 1
ATOM 662 O O . PHE A 1 86 ? -5.962 -7.878 11.625 1.00 94.75 86 PHE A O 1
ATOM 669 N N . SER A 1 87 ? -6.072 -5.710 11.105 1.00 95.81 87 SER A N 1
ATOM 670 C CA . SER A 1 87 ? -6.777 -5.902 9.838 1.00 95.81 87 SER A CA 1
ATOM 671 C C . SER A 1 87 ? -5.837 -5.700 8.657 1.00 95.81 87 SER A C 1
ATOM 673 O O . SER A 1 87 ? -5.157 -4.677 8.555 1.00 95.81 87 SER A O 1
ATOM 675 N N . LEU A 1 88 ? -5.817 -6.669 7.741 1.00 97.25 88 LEU A N 1
ATOM 676 C CA . LEU A 1 88 ? -5.040 -6.623 6.508 1.00 97.25 88 LEU A CA 1
ATOM 677 C C . LEU A 1 88 ? -5.934 -6.233 5.329 1.00 97.25 88 LEU A C 1
ATOM 679 O O . LEU A 1 88 ? -6.804 -6.990 4.895 1.00 97.25 88 LEU A O 1
ATOM 683 N N . TYR A 1 89 ? -5.684 -5.048 4.790 1.00 98.31 89 TYR A N 1
ATOM 684 C CA . TYR A 1 89 ? -6.387 -4.467 3.655 1.00 98.31 89 TYR A CA 1
ATOM 685 C C . TYR A 1 89 ? -5.607 -4.724 2.366 1.00 98.31 89 TYR A C 1
ATOM 687 O O . TYR A 1 89 ? -4.384 -4.573 2.343 1.00 98.31 89 TYR A O 1
ATOM 695 N N . ARG A 1 90 ? -6.303 -5.065 1.276 1.00 97.81 90 ARG A N 1
ATOM 696 C CA . ARG A 1 90 ? -5.708 -5.231 -0.058 1.00 97.81 90 ARG A CA 1
ATOM 697 C C . ARG A 1 90 ? -6.251 -4.181 -1.020 1.00 97.81 90 ARG A C 1
ATOM 699 O O . ARG A 1 90 ? -7.459 -4.021 -1.141 1.00 97.81 90 ARG A O 1
ATOM 706 N N . PHE A 1 91 ? -5.351 -3.522 -1.740 1.00 97.94 91 PHE A N 1
ATOM 707 C CA . PHE A 1 91 ? -5.651 -2.545 -2.783 1.00 97.94 91 PHE A CA 1
ATOM 708 C C . PHE A 1 91 ? -5.044 -3.043 -4.105 1.00 97.94 91 PHE A C 1
ATOM 710 O O . PHE A 1 91 ? -3.833 -2.899 -4.317 1.00 97.94 91 PHE A O 1
ATOM 717 N N . PRO A 1 92 ? -5.818 -3.713 -4.976 1.00 96.88 92 PRO A N 1
ATOM 718 C CA . PRO A 1 92 ? -5.331 -4.139 -6.285 1.00 96.88 92 PRO A CA 1
ATOM 719 C C . PRO A 1 92 ? -5.020 -2.921 -7.158 1.00 96.88 92 PRO A C 1
ATOM 721 O O . PRO A 1 92 ? -5.810 -1.985 -7.201 1.00 96.88 92 PRO A O 1
ATOM 724 N N . CYS A 1 93 ? -3.888 -2.949 -7.867 1.00 92.75 93 CYS A N 1
ATOM 725 C CA . CYS A 1 93 ? -3.525 -1.916 -8.835 1.00 92.75 93 CYS A CA 1
ATOM 726 C C . CYS A 1 93 ? -3.500 -2.503 -10.249 1.00 92.75 93 CYS A C 1
ATOM 728 O O . CYS A 1 93 ? -4.435 -2.296 -11.016 1.00 92.75 93 CYS A O 1
ATOM 730 N N . GLY A 1 94 ? -2.471 -3.295 -10.569 1.00 90.19 94 GLY A N 1
ATOM 731 C CA . GLY A 1 94 ? -2.317 -3.968 -11.859 1.00 90.19 94 GLY A CA 1
ATOM 732 C C . GLY A 1 94 ? -2.149 -3.006 -13.037 1.00 90.19 94 GLY A C 1
ATOM 733 O O . GLY A 1 94 ? -2.624 -3.314 -14.129 1.00 90.19 94 GLY A O 1
ATOM 734 N N . GLN A 1 95 ? -1.557 -1.831 -12.807 1.00 87.94 95 GLN A N 1
ATOM 735 C CA . GLN A 1 95 ? -1.440 -0.764 -13.802 1.00 87.94 95 GLN A CA 1
ATOM 736 C C . GLN A 1 95 ? -0.076 -0.064 -13.729 1.00 87.94 95 GLN A C 1
ATOM 738 O O . GLN A 1 95 ? 0.584 -0.045 -12.689 1.00 87.94 95 GLN A O 1
ATOM 743 N N . TRP A 1 96 ? 0.327 0.535 -14.853 1.00 86.25 96 TRP A N 1
ATOM 744 C CA . TRP A 1 96 ? 1.474 1.440 -14.933 1.00 86.25 96 TRP A CA 1
ATOM 745 C C . TRP A 1 96 ? 1.127 2.808 -14.329 1.00 86.25 96 TRP A C 1
ATOM 747 O O . TRP A 1 96 ? 0.097 3.389 -14.668 1.00 86.25 96 TRP A O 1
ATOM 757 N N . ILE A 1 97 ? 2.007 3.329 -13.476 1.00 86.12 97 ILE A N 1
ATOM 758 C CA . ILE A 1 97 ? 1.938 4.657 -12.855 1.00 86.12 97 ILE A CA 1
ATOM 759 C C . ILE A 1 97 ? 3.171 5.443 -13.309 1.00 86.12 97 ILE A C 1
ATOM 761 O O . ILE A 1 97 ? 4.279 4.914 -13.263 1.00 86.12 97 ILE A O 1
ATOM 765 N N . GLY A 1 98 ? 2.996 6.693 -13.739 1.00 79.69 98 GLY A N 1
ATOM 766 C CA . GLY A 1 98 ? 4.086 7.546 -14.222 1.00 79.69 98 GLY A CA 1
ATOM 767 C C . GLY A 1 98 ? 3.747 8.269 -15.521 1.00 79.69 98 GLY A C 1
ATOM 768 O O . GLY A 1 98 ? 2.591 8.306 -15.941 1.00 79.69 98 GLY A O 1
ATOM 769 N N . SER A 1 99 ? 4.754 8.864 -16.157 1.00 69.06 99 SER A N 1
ATOM 770 C CA . SER A 1 99 ? 4.573 9.666 -17.368 1.00 69.06 99 SER A CA 1
ATOM 771 C C . SER A 1 99 ? 5.017 8.869 -18.586 1.00 69.06 99 SER A C 1
ATOM 773 O O . SER A 1 99 ? 6.210 8.704 -18.819 1.00 69.06 99 SER A O 1
ATOM 775 N N . ALA A 1 100 ? 4.069 8.401 -19.397 1.00 57.34 100 ALA A N 1
ATOM 776 C CA . ALA A 1 100 ? 4.390 7.839 -20.703 1.00 57.34 100 ALA A CA 1
ATOM 777 C C . ALA A 1 100 ? 4.552 8.970 -21.720 1.00 57.34 100 ALA A C 1
ATOM 779 O O . ALA A 1 100 ? 3.633 9.766 -21.935 1.00 57.34 100 ALA A O 1
ATOM 780 N N . ASN A 1 101 ? 5.679 8.992 -22.426 1.00 52.03 101 ASN A N 1
ATOM 781 C CA . ASN A 1 101 ? 5.715 9.627 -23.735 1.00 52.03 101 ASN A CA 1
ATOM 782 C C . ASN A 1 101 ? 4.751 8.856 -24.660 1.00 52.03 101 ASN A C 1
ATOM 784 O O . ASN A 1 101 ? 5.047 7.767 -25.134 1.00 52.03 101 ASN A O 1
ATOM 788 N N . VAL A 1 102 ? 3.550 9.422 -24.813 1.00 49.28 102 VAL A N 1
ATOM 789 C CA . VAL A 1 102 ? 2.572 9.316 -25.910 1.00 49.28 102 VAL A CA 1
ATOM 790 C C . VAL A 1 102 ? 2.647 8.037 -26.758 1.00 49.28 102 VAL A C 1
ATOM 792 O O . VAL A 1 102 ? 3.371 8.002 -27.748 1.00 49.28 102 VAL A O 1
ATOM 795 N N . SER A 1 103 ? 1.816 7.030 -26.455 1.00 45.69 103 SER A N 1
ATOM 796 C CA . SER A 1 103 ? 0.966 6.353 -27.471 1.00 45.69 103 SER A CA 1
ATOM 797 C C . SER A 1 103 ? 0.146 5.161 -26.961 1.00 45.69 103 SER A C 1
ATOM 799 O O . SER A 1 103 ? -0.808 4.785 -27.639 1.00 45.69 103 SER A O 1
ATOM 801 N N . VAL A 1 104 ? 0.408 4.590 -25.779 1.00 47.59 104 VAL A N 1
ATOM 802 C CA . VAL A 1 104 ? -0.378 3.443 -25.284 1.00 47.59 104 VAL A CA 1
ATOM 803 C C . VAL A 1 104 ? -0.643 3.567 -23.777 1.00 47.59 104 VAL A C 1
ATOM 805 O O . VAL A 1 104 ? 0.269 3.458 -22.972 1.00 47.59 104 VAL A O 1
ATOM 808 N N . VAL A 1 105 ? -1.928 3.747 -23.435 1.00 48.56 105 VAL A N 1
ATOM 809 C CA . VAL A 1 105 ? -2.540 3.734 -22.086 1.00 48.56 105 VAL A CA 1
ATOM 810 C C . VAL A 1 105 ? -2.281 4.991 -21.231 1.00 48.56 105 VAL A C 1
ATOM 812 O O . VAL A 1 105 ? -1.219 5.593 -21.250 1.00 48.56 105 VAL A O 1
ATOM 815 N N . LYS A 1 106 ? -3.330 5.449 -20.532 1.00 48.53 106 LYS A N 1
ATOM 816 C CA . LYS A 1 106 ? -3.366 6.662 -19.698 1.00 48.53 106 LYS A CA 1
ATOM 817 C C . LYS A 1 106 ? -2.416 6.533 -18.501 1.00 48.53 106 LYS A C 1
ATOM 819 O O . LYS A 1 106 ? -2.862 6.166 -17.420 1.00 48.53 106 LYS A O 1
ATOM 824 N N . SER A 1 107 ? -1.138 6.831 -18.676 1.00 55.91 107 SER A N 1
ATOM 825 C CA . SER A 1 107 ? -0.215 6.897 -17.546 1.00 55.91 107 SER A CA 1
ATOM 826 C C . SER A 1 107 ? -0.469 8.199 -16.783 1.00 55.91 107 SER A C 1
ATOM 828 O O . SER A 1 107 ? -0.307 9.298 -17.318 1.00 55.91 107 SER A O 1
ATOM 830 N N . THR A 1 108 ? -0.979 8.073 -15.561 1.00 66.06 108 THR A N 1
ATOM 831 C CA . THR A 1 108 ? -1.130 9.173 -14.608 1.00 66.06 108 THR A CA 1
ATOM 832 C C . THR A 1 108 ? -0.037 9.044 -13.551 1.00 66.06 108 THR A C 1
ATOM 834 O O . THR A 1 108 ? 0.300 7.942 -13.125 1.00 66.06 108 THR A O 1
ATOM 837 N N . ASN A 1 109 ? 0.521 10.168 -13.093 1.00 79.88 109 ASN A N 1
ATOM 838 C CA . ASN A 1 109 ? 1.526 10.163 -12.017 1.00 79.88 109 ASN A CA 1
ATOM 839 C C . ASN A 1 109 ? 0.923 9.830 -10.641 1.00 79.88 109 ASN A C 1
ATOM 841 O O . ASN A 1 109 ? 1.662 9.621 -9.686 1.00 79.88 109 ASN A O 1
ATOM 845 N N . SER A 1 110 ? -0.407 9.799 -10.530 1.00 87.44 110 SER A N 1
ATOM 846 C CA . SER A 1 110 ? -1.133 9.373 -9.335 1.00 87.44 110 SER A CA 1
ATOM 847 C C . SER A 1 110 ? -2.242 8.394 -9.707 1.00 87.44 110 SER A C 1
ATOM 849 O O . SER A 1 110 ? -2.845 8.514 -10.779 1.00 87.44 110 SER A O 1
ATOM 851 N N . ILE A 1 111 ? -2.530 7.451 -8.815 1.00 91.06 111 ILE A N 1
ATOM 852 C CA . ILE A 1 111 ? -3.698 6.578 -8.882 1.00 91.06 111 ILE A CA 1
ATOM 853 C C . ILE A 1 111 ? -4.339 6.443 -7.501 1.00 91.06 111 ILE A C 1
ATOM 855 O O . ILE A 1 111 ? -3.660 6.256 -6.493 1.00 91.06 111 ILE A O 1
ATOM 859 N N . THR A 1 112 ? -5.669 6.504 -7.456 1.00 95.50 112 THR A N 1
ATOM 860 C CA . THR A 1 112 ? -6.452 6.154 -6.267 1.00 95.50 112 THR A CA 1
ATOM 861 C C . THR A 1 112 ? -7.036 4.760 -6.442 1.00 95.50 112 THR A C 1
ATOM 863 O O . THR A 1 112 ? -7.728 4.498 -7.424 1.00 95.50 112 THR A O 1
ATOM 866 N N . LEU A 1 113 ? -6.779 3.879 -5.481 1.00 95.94 113 LEU A N 1
ATOM 867 C CA . LEU A 1 113 ? -7.268 2.505 -5.462 1.00 95.94 113 LEU A CA 1
ATOM 868 C C . LEU A 1 113 ? -8.303 2.341 -4.358 1.00 95.94 113 LEU A C 1
ATOM 870 O O . LEU A 1 113 ? -8.115 2.846 -3.253 1.00 95.94 113 LEU A O 1
ATOM 874 N N . ASP A 1 114 ? -9.368 1.603 -4.645 1.00 98.06 114 ASP A N 1
ATOM 875 C CA . ASP A 1 114 ? -10.339 1.162 -3.648 1.00 98.06 114 ASP A CA 1
ATOM 876 C C . ASP A 1 114 ? -9.867 -0.133 -2.971 1.00 98.06 114 ASP A C 1
ATOM 878 O O . ASP A 1 114 ? -9.159 -0.949 -3.569 1.00 98.06 114 ASP A O 1
ATOM 882 N N . VAL A 1 115 ? -10.254 -0.324 -1.710 1.00 97.38 115 VAL A N 1
ATOM 883 C CA . VAL A 1 115 ? -10.035 -1.592 -1.006 1.00 97.38 115 VAL A CA 1
ATOM 884 C C . VAL A 1 115 ? -10.824 -2.713 -1.688 1.00 97.38 115 VAL A C 1
ATOM 886 O O . VAL A 1 115 ? -11.996 -2.556 -2.032 1.00 97.38 115 VAL A O 1
ATOM 889 N N . GLU A 1 116 ? -10.188 -3.865 -1.867 1.00 97.25 116 GLU A N 1
ATOM 890 C CA . GLU A 1 116 ? -10.843 -5.070 -2.357 1.00 97.25 116 GLU A CA 1
ATOM 891 C C . GLU A 1 116 ? -11.495 -5.826 -1.199 1.00 97.25 116 GLU A C 1
ATOM 893 O O . GLU A 1 116 ? -10.817 -6.339 -0.310 1.00 97.25 116 GLU A O 1
ATOM 898 N N . GLY A 1 117 ? -12.823 -5.929 -1.250 1.00 95.06 117 GLY A N 1
ATOM 899 C CA . GLY A 1 117 ? -13.596 -6.753 -0.328 1.00 95.06 117 GLY A CA 1
ATOM 900 C C . GLY A 1 117 ? -13.521 -6.318 1.140 1.00 95.06 117 GLY A C 1
ATOM 901 O O . GLY A 1 117 ? -13.355 -5.142 1.480 1.00 95.06 117 GLY A O 1
ATOM 902 N N . GLU A 1 118 ? -13.718 -7.294 2.024 1.00 95.06 118 GLU A N 1
ATOM 903 C CA . GLU A 1 11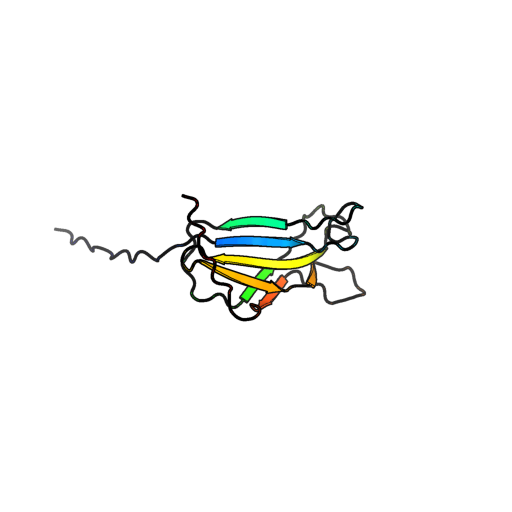8 ? -13.554 -7.130 3.468 1.00 95.06 118 GLU A CA 1
ATOM 904 C C . GLU A 1 118 ? -12.088 -7.364 3.865 1.00 95.06 118 GLU A C 1
ATOM 906 O O . GLU A 1 118 ? -11.444 -8.247 3.292 1.00 95.06 118 GLU A O 1
ATOM 911 N N . PRO A 1 119 ? -11.543 -6.602 4.834 1.00 95.06 119 PRO A N 1
ATOM 912 C CA . PRO A 1 119 ? -10.183 -6.824 5.303 1.00 95.06 119 PRO A CA 1
ATOM 913 C C . PRO A 1 119 ? -10.045 -8.196 5.966 1.00 95.06 119 PRO A C 1
ATOM 915 O O . PRO A 1 119 ? -10.957 -8.681 6.638 1.00 95.06 119 PRO A O 1
ATOM 918 N N . TYR A 1 120 ? -8.873 -8.805 5.811 1.00 94.19 120 TYR A N 1
ATOM 919 C CA . TYR A 1 120 ? -8.567 -10.084 6.438 1.00 94.19 120 TYR A CA 1
ATOM 920 C C . TYR A 1 120 ? -8.159 -9.848 7.898 1.00 94.19 120 TYR A C 1
ATOM 922 O O . TYR A 1 120 ? -7.172 -9.144 8.129 1.00 94.19 120 TYR A O 1
ATOM 930 N N . PRO A 1 121 ? -8.864 -10.419 8.890 1.00 93.44 121 PRO A N 1
ATOM 931 C CA . PRO A 1 121 ? -8.421 -10.348 10.273 1.00 93.44 121 PRO A CA 1
ATOM 932 C C . PRO A 1 121 ? -7.154 -11.190 10.441 1.00 93.44 121 PRO A C 1
ATOM 934 O O . PRO A 1 121 ? -7.129 -12.379 10.112 1.00 93.44 121 PRO A O 1
ATOM 937 N N . ILE A 1 122 ? -6.099 -10.574 10.957 1.00 91.44 122 ILE A N 1
ATOM 938 C CA . ILE A 1 122 ? -4.849 -11.243 11.289 1.00 91.44 122 ILE A CA 1
ATOM 939 C C . ILE A 1 122 ? -4.903 -11.620 12.757 1.00 91.44 122 ILE A C 1
ATOM 941 O O . ILE A 1 122 ? -5.000 -10.772 13.636 1.00 91.44 122 ILE A O 1
ATOM 945 N N . VAL A 1 123 ? -4.835 -12.919 13.027 1.00 85.31 123 VAL A N 1
ATOM 946 C CA . VAL A 1 123 ? -4.698 -13.416 14.392 1.00 85.31 123 VAL A CA 1
ATOM 947 C C . VAL A 1 123 ? -3.208 -13.423 14.718 1.00 85.31 123 VAL A C 1
ATOM 949 O O . VAL A 1 123 ? -2.461 -14.138 14.042 1.00 85.31 123 VAL A O 1
ATOM 952 N N . PRO A 1 124 ? -2.746 -12.659 15.723 1.00 76.06 124 PRO A N 1
ATOM 953 C CA . PRO A 1 124 ? -1.375 -12.768 16.188 1.00 76.06 124 PRO A CA 1
ATOM 954 C C . PRO A 1 124 ? -1.124 -14.211 16.621 1.00 76.06 124 PRO A C 1
ATOM 956 O O . PRO A 1 124 ? -1.787 -14.729 17.524 1.00 76.06 124 PRO A O 1
ATOM 959 N N . VAL A 1 125 ? -0.193 -14.889 15.952 1.00 77.31 125 VAL A N 1
ATOM 960 C CA . VAL A 1 125 ? 0.219 -16.222 16.383 1.00 77.31 125 VAL A CA 1
ATOM 961 C C . VAL A 1 125 ? 1.098 -16.030 17.606 1.00 77.31 125 VAL A C 1
ATOM 963 O O . VAL A 1 125 ? 2.247 -15.605 17.517 1.00 77.31 125 VAL A O 1
ATOM 966 N N . ASN A 1 126 ? 0.521 -16.328 18.759 1.00 71.56 126 ASN A N 1
ATOM 967 C CA . ASN A 1 126 ? 1.235 -16.438 20.013 1.00 71.56 126 ASN A CA 1
ATOM 968 C C . ASN A 1 126 ? 2.162 -17.661 19.939 1.00 71.56 126 ASN A C 1
ATOM 970 O O . ASN A 1 126 ? 1.733 -18.787 20.181 1.00 71.56 126 ASN A O 1
ATOM 974 N N . LEU A 1 127 ? 3.415 -17.435 19.542 1.00 51.22 127 LEU A N 1
ATOM 975 C CA . LEU A 1 127 ? 4.478 -18.437 19.582 1.00 51.22 127 LEU A CA 1
ATOM 976 C C . LEU A 1 127 ? 5.003 -18.517 21.024 1.00 51.22 127 LEU A C 1
ATOM 978 O O . LEU A 1 127 ? 5.960 -17.828 21.373 1.00 51.22 127 LEU A O 1
ATOM 982 N N . TRP A 1 128 ? 4.334 -19.318 21.854 1.00 53.41 128 TRP A N 1
ATOM 983 C CA . TRP A 1 128 ? 4.837 -19.771 23.155 1.00 53.41 128 TRP A CA 1
ATOM 984 C C . TRP A 1 128 ? 5.110 -21.270 23.093 1.00 53.41 128 TRP A C 1
ATOM 986 O O . TRP A 1 128 ? 4.251 -21.990 22.531 1.00 53.41 128 TRP A O 1
#

Secondary structure (DSSP, 8-state):
-------------EEEEEEEEEEPSSTTSS--SS----EEEEEEEEEEPPSS--EEEEE----TT--TTTSEEEEEEEEEEETTTTEEEEEEEEEEEE---SSSS---SEEEEEPPSSPEEPPP----

Sequence (128 aa):
QPTHGEGSFTSVASTTYSIAVRTSAIENAETAALVFVQSDLFLLVDQPLLARLKKIEIIHVPKETANESEISWHCHSIMVLDHDSFSLYRFPCGQWIGSANVSVVKSTNSITLDVEGEPYPIVPVNLW

Foldseek 3Di:
DDDDDPDPPPDQDFFKKKKKWWFAQDPLLPDDPHRDTDIDIDIDGRHGDDDPDWKDKDAADFDPPDDLSRQKHQTQWMWMQTPVQQWIWIWGDRDIEGDDPDDDDDHHRMDMTTTDDGTDRDDPPPPD

pLDDT: mean 80.02, std 18.0, range [39.75, 98.31]

InterPro domains:
  IPR036392 PLAT/LH2 domain superfamily [SSF49723] (16-101)

Radius of gyration: 19.75 Å; chains: 1; bounding box: 31×56×68 Å

Organism: Necator americanus (NCBI:txid51031)